Protein AF-A0A4Z1J4D3-F1 (afdb_monomer_lite)

Structure (mmCIF, N/CA/C/O backbone):
data_AF-A0A4Z1J4D3-F1
#
_entry.id   AF-A0A4Z1J4D3-F1
#
loop_
_atom_site.group_PDB
_atom_site.id
_atom_site.type_symbol
_atom_site.label_atom_id
_atom_site.label_alt_id
_atom_site.label_comp_id
_atom_site.label_asym_id
_atom_site.label_entity_id
_atom_site.label_seq_id
_atom_site.pdbx_PDB_ins_code
_atom_site.Cartn_x
_atom_site.Cartn_y
_atom_site.Cartn_z
_atom_site.occupancy
_atom_site.B_iso_or_equiv
_atom_site.auth_seq_id
_atom_site.auth_comp_id
_atom_site.auth_asym_id
_atom_site.auth_atom_id
_atom_site.pdbx_PDB_model_num
ATOM 1 N N . MET A 1 1 ? 13.724 26.051 -87.221 1.00 38.59 1 MET A N 1
ATOM 2 C CA . MET A 1 1 ? 13.460 27.457 -87.597 1.00 38.59 1 MET A CA 1
ATOM 3 C C . MET A 1 1 ? 11.949 27.641 -87.493 1.00 38.59 1 MET A C 1
ATOM 5 O O . MET A 1 1 ? 11.253 27.012 -88.268 1.00 38.59 1 MET A O 1
ATOM 9 N N . GLY A 1 2 ? 11.371 28.319 -86.506 1.00 40.06 2 GLY A N 1
ATOM 10 C CA . GLY A 1 2 ? 11.939 29.111 -85.418 1.00 40.06 2 GLY A CA 1
ATOM 11 C C . GLY A 1 2 ? 11.002 29.161 -84.201 1.00 40.06 2 GLY A C 1
ATOM 12 O O . GLY A 1 2 ? 9.863 28.700 -84.261 1.00 40.06 2 GLY A O 1
ATOM 13 N N . ASP A 1 3 ? 11.552 29.687 -83.111 1.00 46.00 3 ASP A N 1
ATOM 14 C CA . ASP A 1 3 ? 10.934 29.916 -81.803 1.00 46.00 3 ASP A CA 1
ATOM 15 C C . ASP A 1 3 ? 9.889 31.050 -81.825 1.00 46.00 3 ASP A C 1
ATOM 17 O O . ASP A 1 3 ? 9.934 31.899 -82.717 1.00 46.00 3 ASP A O 1
ATOM 21 N N . THR A 1 4 ? 9.018 31.128 -80.802 1.00 39.56 4 THR A N 1
ATOM 22 C CA . THR A 1 4 ? 8.877 32.280 -79.861 1.00 39.56 4 THR A CA 1
ATOM 23 C C . THR A 1 4 ? 7.520 32.284 -79.115 1.00 39.56 4 THR A C 1
ATOM 25 O O . THR A 1 4 ? 6.459 32.424 -79.712 1.00 39.56 4 THR A O 1
ATOM 28 N N . THR A 1 5 ? 7.602 32.120 -77.788 1.00 47.62 5 THR A N 1
ATOM 29 C CA . THR A 1 5 ? 6.983 32.858 -76.654 1.00 47.62 5 THR A CA 1
ATOM 30 C C . THR A 1 5 ? 5.802 33.824 -76.905 1.00 47.62 5 THR A C 1
ATOM 32 O O . THR A 1 5 ? 5.897 34.678 -77.778 1.00 47.62 5 THR A O 1
ATOM 35 N N . THR A 1 6 ? 4.760 33.820 -76.043 1.00 43.44 6 THR A N 1
ATOM 36 C CA . THR A 1 6 ? 4.425 34.891 -75.046 1.00 43.44 6 THR A CA 1
ATOM 37 C C . THR A 1 6 ? 3.115 34.606 -74.266 1.00 43.44 6 THR A C 1
ATOM 39 O O . THR A 1 6 ? 2.141 34.099 -74.809 1.00 43.44 6 THR A O 1
ATOM 42 N N . MET A 1 7 ? 3.155 34.932 -72.966 1.00 44.84 7 MET A N 1
ATOM 43 C CA . MET A 1 7 ? 2.155 34.846 -71.880 1.00 44.84 7 MET A CA 1
ATOM 44 C C . MET A 1 7 ? 0.907 35.739 -72.059 1.00 44.84 7 MET A C 1
ATOM 46 O O . MET A 1 7 ? 1.039 36.770 -72.705 1.00 44.84 7 MET A O 1
ATOM 50 N N . SER A 1 8 ? -0.212 35.454 -71.352 1.00 37.22 8 SER A N 1
ATOM 51 C CA . SER A 1 8 ? -0.937 36.454 -70.517 1.00 37.22 8 SER A CA 1
ATOM 52 C C . SER A 1 8 ? -2.150 35.906 -69.711 1.00 37.22 8 SER A C 1
ATOM 54 O O . SER A 1 8 ? -3.109 35.399 -70.280 1.00 37.22 8 SER A O 1
ATOM 56 N N . THR A 1 9 ? -2.097 36.120 -68.383 1.00 40.75 9 THR A N 1
ATOM 57 C CA . THR A 1 9 ? -3.150 36.534 -67.403 1.00 40.75 9 THR A CA 1
ATOM 58 C C . THR A 1 9 ? -4.466 35.755 -67.153 1.00 40.75 9 THR A C 1
ATOM 60 O O . THR A 1 9 ? -5.442 35.896 -67.878 1.00 40.75 9 THR A O 1
ATOM 63 N N . VAL A 1 10 ? -4.472 35.062 -65.998 1.00 43.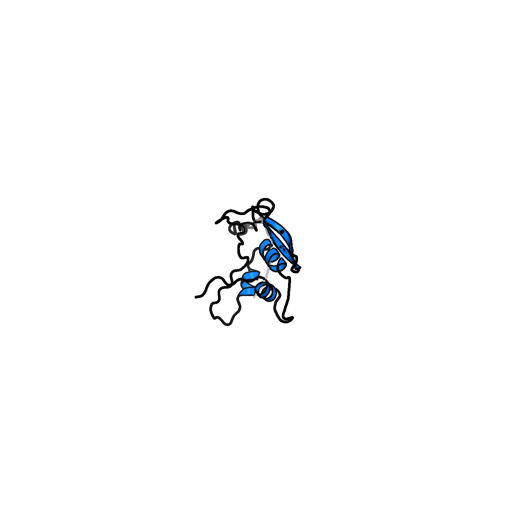19 10 VAL A N 1
ATOM 64 C CA . VAL A 1 10 ? -5.448 34.929 -64.869 1.00 43.19 10 VAL A CA 1
ATOM 65 C C . VAL A 1 10 ? -6.876 35.510 -65.034 1.00 43.19 10 VAL A C 1
ATOM 67 O O . VAL A 1 10 ? -7.030 36.664 -65.427 1.00 43.19 10 VAL A O 1
ATOM 70 N N . PRO A 1 11 ? -7.910 34.787 -64.545 1.00 44.00 11 PRO A N 1
ATOM 71 C CA . PRO A 1 11 ? -8.566 35.269 -63.323 1.00 44.00 11 PRO A CA 1
ATOM 72 C C . PRO A 1 11 ? -8.729 34.207 -62.213 1.00 44.00 11 PRO A C 1
ATOM 74 O O . PRO A 1 11 ? -8.847 33.007 -62.440 1.00 44.00 11 PRO A O 1
ATOM 77 N N . THR A 1 12 ? -8.716 34.737 -60.994 1.00 46.56 12 THR A N 1
ATOM 78 C CA . THR A 1 12 ? -8.900 34.174 -59.652 1.00 46.56 12 THR A CA 1
ATOM 79 C C . THR A 1 12 ? -10.040 33.160 -59.508 1.00 46.56 12 THR A C 1
ATOM 81 O O . THR A 1 12 ? -11.177 33.473 -59.853 1.00 46.56 12 THR A O 1
ATOM 84 N N . ILE A 1 13 ? -9.775 32.015 -58.861 1.00 44.38 13 ILE A N 1
ATOM 85 C CA . ILE A 1 13 ? -10.810 31.210 -58.191 1.00 44.38 13 ILE A CA 1
ATOM 86 C C . ILE A 1 13 ? -10.361 30.877 -56.768 1.00 44.38 13 ILE A C 1
ATOM 88 O O . ILE A 1 13 ? -9.227 30.475 -56.514 1.00 44.38 13 ILE A O 1
ATOM 92 N N . SER A 1 14 ? -11.300 31.137 -55.865 1.00 43.88 14 SER A N 1
ATOM 93 C CA . SER A 1 14 ? -11.207 31.187 -54.418 1.00 43.88 14 SER A CA 1
ATOM 94 C C . SER A 1 14 ? -10.704 29.919 -53.741 1.00 43.88 14 SER A C 1
ATOM 96 O O . SER A 1 14 ? -11.076 28.794 -54.064 1.00 43.88 14 SER A O 1
ATOM 98 N N . THR A 1 15 ? -9.934 30.180 -52.694 1.00 44.25 15 THR A N 1
ATOM 99 C CA . THR A 1 15 ? -9.616 29.333 -51.552 1.00 44.25 15 THR A CA 1
ATOM 100 C C . THR A 1 15 ? -10.842 28.577 -51.031 1.00 44.25 15 THR A C 1
ATOM 102 O O . THR A 1 15 ? -11.809 29.188 -50.578 1.00 44.25 15 THR A O 1
ATOM 105 N N . ALA A 1 16 ? -10.760 27.248 -51.009 1.00 38.03 16 ALA A N 1
ATOM 106 C CA . ALA A 1 16 ? -11.555 26.403 -50.126 1.00 38.03 16 ALA A CA 1
ATOM 107 C C . ALA A 1 16 ? -10.653 25.283 -49.594 1.00 38.03 16 ALA A C 1
ATOM 109 O O . ALA A 1 16 ? -10.370 24.295 -50.267 1.00 38.03 16 ALA A O 1
ATOM 110 N N . THR A 1 17 ? -10.147 25.493 -48.384 1.00 45.38 17 THR A N 1
ATOM 111 C CA . THR A 1 17 ? -9.463 24.492 -47.565 1.00 45.38 17 THR A CA 1
ATOM 112 C C . THR A 1 17 ? -10.451 23.363 -47.246 1.00 45.38 17 THR A C 1
ATOM 114 O O . THR A 1 17 ? -11.538 23.667 -46.750 1.00 45.38 17 THR A O 1
ATOM 117 N N . PRO A 1 18 ? -10.133 22.074 -47.458 1.00 41.97 18 PRO A N 1
ATOM 118 C CA . PRO A 1 18 ? -10.903 21.018 -46.826 1.00 41.97 18 PRO A CA 1
ATOM 119 C C . PRO A 1 18 ? -10.544 21.009 -45.337 1.00 41.97 18 PRO A C 1
ATOM 121 O O . PRO A 1 18 ? -9.390 20.800 -44.963 1.00 41.97 18 PRO A O 1
ATOM 124 N N . ALA A 1 19 ? -11.533 21.295 -44.492 1.00 50.34 19 ALA A N 1
ATOM 125 C CA . ALA A 1 19 ? -11.432 21.138 -43.051 1.00 50.34 19 ALA A CA 1
ATOM 126 C C . ALA A 1 19 ? -11.314 19.643 -42.720 1.00 50.34 19 ALA A C 1
ATOM 128 O O . ALA A 1 19 ? -12.311 18.928 -42.664 1.00 50.34 19 ALA A O 1
ATOM 129 N N . SER A 1 20 ? -10.084 19.173 -42.526 1.00 43.97 20 SER A N 1
ATOM 130 C CA . SER A 1 20 ? -9.821 17.902 -41.859 1.00 43.97 20 SER A CA 1
ATOM 131 C C . SER A 1 20 ? -9.768 18.168 -40.363 1.00 43.97 20 SER A C 1
ATOM 133 O O . SER A 1 20 ? -8.723 18.515 -39.819 1.00 43.97 20 SER A O 1
ATOM 135 N N . ASP A 1 21 ? -10.922 18.044 -39.723 1.00 54.78 21 ASP A N 1
ATOM 136 C CA . ASP A 1 21 ? -11.032 17.911 -38.280 1.00 54.78 21 ASP A CA 1
ATOM 137 C C . ASP A 1 21 ? -10.879 16.426 -37.925 1.00 54.78 21 ASP A C 1
ATOM 139 O O . ASP A 1 21 ? -11.711 15.609 -38.328 1.00 54.78 21 ASP A O 1
ATOM 143 N N . PRO A 1 22 ? -9.839 16.033 -37.179 1.00 48.97 22 PRO A N 1
ATOM 144 C CA . PRO A 1 22 ? -9.961 14.929 -36.266 1.00 48.97 22 PRO A CA 1
ATOM 145 C C . PRO A 1 22 ? -10.013 15.527 -34.864 1.00 48.97 22 PRO A C 1
ATOM 147 O O . PRO A 1 22 ? -8.991 15.691 -34.194 1.00 48.97 22 PRO A O 1
ATOM 150 N N . SER A 1 23 ? -11.233 15.789 -34.400 1.00 46.56 23 SER A N 1
ATOM 151 C CA . SER A 1 23 ? -11.563 15.732 -32.984 1.00 46.56 23 SER A CA 1
ATOM 152 C C . SER A 1 23 ? -11.229 14.320 -32.500 1.00 46.56 23 SER A C 1
ATOM 154 O O . SER A 1 23 ? -12.056 13.406 -32.492 1.00 46.56 23 SER A O 1
ATOM 156 N N . ILE A 1 24 ? -9.960 14.113 -32.152 1.00 48.56 24 ILE A N 1
ATOM 157 C CA . ILE A 1 24 ? -9.524 12.974 -31.362 1.00 48.56 24 ILE A CA 1
ATOM 158 C C . ILE A 1 24 ? -10.033 13.284 -29.963 1.00 48.56 24 ILE A C 1
ATOM 160 O O . ILE A 1 24 ? -9.364 13.926 -29.157 1.00 48.56 24 ILE A O 1
ATOM 164 N N . THR A 1 25 ? -11.272 12.873 -29.712 1.00 50.12 25 THR A N 1
ATOM 165 C CA . THR A 1 25 ? -11.791 12.741 -28.356 1.00 50.12 25 THR A CA 1
ATOM 166 C C . THR A 1 25 ? -10.793 11.851 -27.612 1.00 50.12 25 THR A C 1
ATOM 168 O O . THR A 1 25 ? -10.596 10.709 -28.041 1.00 50.12 25 THR A O 1
ATOM 171 N N . PR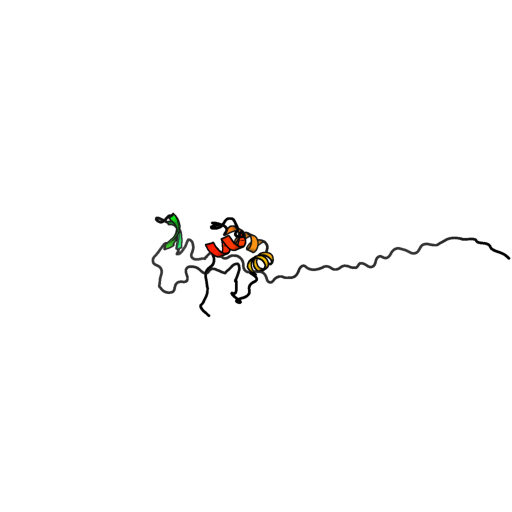O A 1 26 ? -10.085 12.345 -26.579 1.00 51.94 26 PRO A N 1
ATOM 172 C CA . PRO A 1 26 ? -9.155 11.506 -25.850 1.00 51.94 26 PRO A CA 1
ATOM 173 C C . PRO A 1 26 ? -9.951 10.357 -25.242 1.00 51.94 26 PRO A C 1
ATOM 175 O O . PRO A 1 26 ? -10.997 10.567 -24.629 1.00 51.94 26 PRO A O 1
ATOM 178 N N . SER A 1 27 ? -9.462 9.148 -25.508 1.00 49.31 27 SER A N 1
ATOM 179 C CA . SER A 1 27 ? -10.004 7.871 -25.075 1.00 49.31 27 SER A CA 1
ATOM 180 C C . SER A 1 27 ? -10.628 7.966 -23.688 1.00 49.31 27 SER A C 1
ATOM 182 O O . SER A 1 27 ? -9.943 8.319 -22.728 1.00 49.31 27 SER A O 1
ATOM 184 N N . ASN A 1 28 ? -11.908 7.597 -23.593 1.00 50.41 28 ASN A N 1
ATOM 185 C CA . ASN A 1 28 ? -12.549 7.221 -22.340 1.00 50.41 28 ASN A CA 1
ATOM 186 C C . ASN A 1 28 ? -11.773 6.027 -21.763 1.00 50.41 28 ASN A C 1
ATOM 188 O O . ASN A 1 28 ? -12.114 4.869 -22.003 1.00 50.41 28 ASN A O 1
ATOM 192 N N . LEU A 1 29 ? -10.681 6.310 -21.051 1.00 54.53 29 LEU A N 1
ATOM 193 C CA . LEU A 1 29 ? -10.151 5.400 -20.051 1.00 54.53 29 LEU A CA 1
ATOM 194 C C . LEU A 1 29 ? -11.319 5.114 -19.098 1.00 54.53 29 LEU A C 1
ATOM 196 O O . LEU A 1 29 ? -12.003 6.065 -18.709 1.00 54.53 29 LEU A O 1
ATOM 200 N N . PRO A 1 30 ? -11.604 3.844 -18.766 1.00 58.59 30 PRO A N 1
ATOM 201 C CA . PRO A 1 30 ? -12.595 3.552 -17.743 1.00 58.59 30 PRO A CA 1
ATOM 202 C C . PRO A 1 30 ? -12.232 4.363 -16.502 1.00 58.59 30 PRO A C 1
ATOM 204 O O . PRO A 1 30 ? -11.065 4.363 -16.103 1.00 58.59 30 PRO A O 1
ATOM 207 N N . ASP A 1 31 ? -13.216 5.084 -15.962 1.00 59.97 31 ASP A N 1
ATOM 208 C CA . ASP A 1 31 ? -13.057 5.925 -14.779 1.00 59.97 31 ASP A CA 1
ATOM 209 C C . ASP A 1 31 ? -12.439 5.065 -13.675 1.00 59.97 31 ASP A C 1
ATOM 211 O O . ASP A 1 31 ? -13.051 4.126 -13.155 1.00 59.97 31 ASP A O 1
ATOM 215 N N . GLU A 1 32 ? -11.156 5.294 -13.421 1.00 65.75 32 GLU A N 1
ATOM 216 C CA . GLU A 1 32 ? -10.389 4.432 -12.546 1.00 65.75 32 GLU A CA 1
ATOM 217 C C . GLU A 1 32 ? -10.816 4.722 -11.102 1.00 65.75 32 GLU A C 1
ATOM 219 O O . GLU A 1 32 ? -10.816 5.890 -10.699 1.00 65.75 32 GLU A O 1
ATOM 224 N N . PRO A 1 33 ? -11.196 3.703 -10.304 1.00 67.81 33 PRO A N 1
ATOM 225 C CA . PRO A 1 33 ? -11.739 3.941 -8.978 1.00 67.81 33 PRO A CA 1
ATOM 226 C C . PRO A 1 33 ? -10.734 4.723 -8.119 1.00 67.81 33 PRO A C 1
ATOM 228 O O . PRO A 1 33 ? -9.535 4.412 -8.127 1.00 67.81 33 PRO A O 1
ATOM 231 N N . PRO A 1 34 ? -11.202 5.740 -7.375 1.00 72.38 34 PRO A N 1
ATOM 232 C CA . PRO A 1 34 ? -10.328 6.590 -6.586 1.00 72.38 34 PRO A CA 1
ATOM 233 C C . PRO A 1 34 ? -9.626 5.777 -5.500 1.00 72.38 34 PRO A C 1
ATOM 235 O O . PRO A 1 34 ? -10.131 4.757 -5.025 1.00 72.38 34 PRO A O 1
ATOM 238 N N . LEU A 1 35 ? -8.467 6.267 -5.065 1.00 74.12 35 LEU A N 1
ATOM 239 C CA . LEU A 1 35 ? -7.788 5.723 -3.894 1.00 74.12 35 LEU A CA 1
ATOM 240 C C . LEU A 1 35 ? -8.714 5.884 -2.685 1.00 74.12 35 LEU A C 1
ATOM 242 O O . LEU A 1 35 ? -9.040 7.003 -2.289 1.00 74.12 35 LEU A O 1
ATOM 246 N N . ARG A 1 36 ? -9.184 4.762 -2.137 1.00 71.69 36 ARG A N 1
ATOM 247 C CA . ARG A 1 36 ? -10.136 4.754 -1.025 1.00 71.69 36 ARG A CA 1
ATOM 248 C C . ARG A 1 36 ? -9.398 4.826 0.301 1.00 71.69 36 ARG A C 1
ATOM 250 O O . ARG A 1 36 ? -8.477 4.049 0.543 1.00 71.69 36 ARG A O 1
ATOM 257 N N . LEU A 1 37 ? -9.843 5.729 1.170 1.00 78.88 37 LEU A N 1
ATOM 258 C CA . LEU A 1 37 ? -9.512 5.663 2.586 1.00 78.88 37 LEU A CA 1
ATOM 259 C C . LEU A 1 37 ? -10.460 4.650 3.252 1.00 78.88 37 LEU A C 1
ATOM 261 O O . LEU A 1 37 ? -11.648 4.644 2.922 1.00 78.88 37 LEU A O 1
ATOM 265 N N . PRO A 1 38 ? -9.981 3.799 4.171 1.00 84.00 38 PRO A N 1
ATOM 266 C CA . PRO A 1 38 ? -10.860 2.913 4.919 1.00 84.00 38 PRO A CA 1
ATOM 267 C C . PRO A 1 38 ? -11.898 3.713 5.713 1.00 84.00 38 PRO A C 1
ATOM 269 O O . PRO A 1 38 ? -11.547 4.537 6.555 1.00 84.00 38 PRO A O 1
ATOM 272 N N . GLU A 1 39 ? -13.179 3.433 5.477 1.00 87.81 39 GLU A N 1
ATOM 273 C CA . GLU A 1 39 ? -14.319 4.079 6.157 1.00 87.81 39 GLU A CA 1
ATOM 274 C C . GLU A 1 39 ? -14.322 3.841 7.677 1.00 87.81 39 GLU A C 1
ATOM 276 O O . GLU A 1 39 ? -14.974 4.547 8.440 1.00 87.81 39 GLU A O 1
ATOM 281 N N . THR A 1 40 ? -13.573 2.838 8.124 1.00 90.94 40 THR A N 1
ATOM 282 C CA . THR A 1 40 ? -13.391 2.462 9.526 1.00 90.94 40 THR A CA 1
ATOM 283 C C . THR A 1 40 ? -12.453 3.406 10.285 1.00 90.94 40 THR A C 1
ATOM 285 O O . THR A 1 40 ? -12.473 3.399 11.521 1.00 90.94 40 THR A O 1
ATOM 288 N N . ILE A 1 41 ? -11.643 4.219 9.591 1.00 92.12 41 ILE A N 1
ATOM 289 C CA . ILE A 1 41 ? -10.745 5.196 10.221 1.00 92.12 41 ILE A CA 1
ATOM 290 C C . ILE A 1 41 ? -11.568 6.299 10.894 1.00 92.12 41 ILE A C 1
ATOM 292 O O . ILE A 1 41 ? -12.442 6.907 10.288 1.00 92.12 41 ILE A O 1
ATOM 296 N N . GLY A 1 42 ? -11.271 6.562 12.165 1.00 91.06 42 GLY A N 1
ATOM 297 C CA . GLY A 1 42 ? -11.970 7.537 13.004 1.00 91.06 42 GLY A CA 1
ATOM 298 C C . GLY A 1 42 ? -13.243 7.000 13.666 1.00 91.06 42 GLY A C 1
ATOM 299 O O . GLY A 1 42 ? -13.731 7.624 14.603 1.00 91.06 42 GLY A O 1
ATOM 300 N N . ALA A 1 43 ? -13.752 5.842 13.233 1.00 91.94 43 ALA A N 1
ATOM 301 C CA . ALA A 1 43 ? -14.939 5.208 13.811 1.00 91.94 43 ALA A CA 1
ATOM 302 C C . ALA A 1 43 ? -14.602 3.945 14.622 1.00 91.94 43 ALA A C 1
ATOM 304 O O . ALA A 1 43 ? -15.063 3.783 15.749 1.00 91.94 43 ALA A O 1
ATOM 305 N N . VAL A 1 44 ? -13.791 3.049 14.050 1.00 94.94 44 VAL A N 1
ATOM 306 C CA . VAL A 1 44 ? -13.434 1.743 14.639 1.00 94.94 44 VAL A CA 1
ATOM 307 C C . VAL A 1 44 ? -11.934 1.644 14.889 1.00 94.94 44 VAL A C 1
ATOM 309 O O . VAL A 1 44 ? -11.498 1.051 15.878 1.00 94.94 44 VAL A O 1
ATOM 312 N N . ILE A 1 45 ? -11.140 2.241 14.002 1.00 95.56 45 ILE A N 1
ATOM 313 C CA . ILE A 1 45 ? -9.683 2.252 14.081 1.00 95.56 45 ILE A CA 1
ATOM 314 C C . ILE A 1 45 ? -9.144 3.676 13.992 1.00 95.56 45 ILE A C 1
ATOM 316 O O . ILE A 1 45 ? -9.778 4.568 13.434 1.00 95.56 45 ILE A O 1
ATOM 320 N N . GLU A 1 46 ? -7.941 3.883 14.501 1.00 95.38 46 GLU A N 1
ATOM 321 C CA . GLU A 1 46 ? -7.202 5.133 14.363 1.00 95.38 46 GLU A CA 1
ATOM 322 C C . GLU A 1 46 ? -5.724 4.878 14.071 1.00 95.38 46 GLU A C 1
ATOM 324 O O . GLU A 1 46 ? -5.177 3.821 14.400 1.00 95.38 46 GLU A O 1
ATOM 329 N N . VAL A 1 47 ? -5.070 5.869 13.467 1.00 94.31 47 VAL A N 1
ATOM 330 C CA . VAL A 1 47 ? -3.626 5.858 13.227 1.00 94.31 47 VAL A CA 1
ATOM 331 C C . VAL A 1 47 ? -2.951 6.725 14.279 1.00 94.31 47 VAL A C 1
ATOM 333 O O . VAL A 1 47 ? -3.271 7.904 14.418 1.00 94.31 47 VAL A O 1
ATOM 336 N N . ARG A 1 48 ? -2.000 6.151 15.019 1.00 95.94 48 ARG A N 1
ATOM 337 C CA . ARG A 1 48 ? -1.235 6.855 16.060 1.00 95.94 48 ARG A CA 1
ATOM 338 C C . ARG A 1 48 ? 0.223 6.423 16.061 1.00 95.94 48 ARG A C 1
ATOM 340 O O . ARG A 1 48 ? 0.574 5.400 15.476 1.00 95.94 48 ARG A O 1
ATOM 347 N N . THR A 1 49 ? 1.069 7.165 16.768 1.00 97.12 49 THR A N 1
ATOM 348 C CA . THR A 1 49 ? 2.451 6.752 17.036 1.00 97.12 49 THR A CA 1
ATOM 349 C C . THR A 1 49 ? 2.478 5.418 17.782 1.00 97.12 49 THR A C 1
ATOM 351 O O . THR A 1 49 ? 1.784 5.238 18.785 1.00 97.12 49 THR A O 1
ATOM 354 N N . SER A 1 50 ? 3.289 4.480 17.298 1.00 96.44 50 SER A N 1
ATOM 355 C CA . SER A 1 50 ? 3.468 3.167 17.916 1.00 96.44 50 SER A CA 1
ATOM 356 C C . SER A 1 50 ? 4.622 3.178 18.927 1.00 96.44 50 SER A C 1
ATOM 358 O O . SER A 1 50 ? 5.675 3.748 18.631 1.00 96.44 50 SER A O 1
ATOM 360 N N . PRO A 1 51 ? 4.509 2.483 20.080 1.00 92.19 51 PRO A N 1
ATOM 361 C CA . PRO A 1 51 ? 5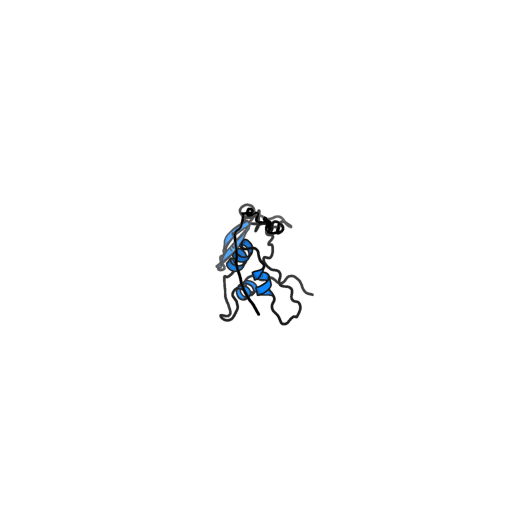.621 2.320 21.025 1.00 92.19 51 PRO A CA 1
ATOM 362 C C . PRO A 1 51 ? 6.865 1.656 20.419 1.00 92.19 51 PRO A C 1
ATOM 364 O O . PRO A 1 51 ? 7.962 1.807 20.946 1.00 92.19 51 PRO A O 1
ATOM 367 N N . LYS A 1 52 ? 6.701 0.913 19.316 1.00 90.75 52 LYS A N 1
ATOM 368 C CA . LYS A 1 52 ? 7.800 0.260 18.587 1.00 90.75 52 LYS A CA 1
ATOM 369 C C . LYS A 1 52 ? 8.421 1.149 17.499 1.00 90.75 52 LYS A C 1
ATOM 371 O O . LYS A 1 52 ? 9.286 0.681 16.767 1.00 90.75 52 LYS A O 1
ATOM 376 N N . GLY A 1 53 ? 7.996 2.410 17.406 1.00 90.19 53 GLY A N 1
ATOM 377 C CA . GLY A 1 53 ? 8.414 3.356 16.375 1.00 90.19 53 GLY A CA 1
ATOM 378 C C . GLY A 1 53 ? 7.437 3.427 15.200 1.00 90.19 53 GLY A C 1
ATOM 379 O O . GLY A 1 53 ? 6.685 2.491 14.931 1.00 90.19 53 GLY A O 1
ATOM 380 N N . GLY A 1 54 ? 7.452 4.568 14.507 1.00 92.06 54 GLY A N 1
ATOM 381 C CA . GLY A 1 54 ? 6.567 4.840 13.374 1.00 92.06 54 GLY A CA 1
ATOM 382 C C . GLY A 1 54 ? 5.093 4.990 13.762 1.00 92.06 54 GLY A C 1
ATOM 383 O O . GLY A 1 54 ? 4.754 5.309 14.906 1.00 92.06 54 GLY A O 1
ATOM 384 N N . LEU A 1 55 ? 4.216 4.771 12.783 1.00 92.44 55 LEU A N 1
ATOM 385 C CA . LEU A 1 55 ? 2.764 4.789 12.950 1.00 92.44 55 LEU A CA 1
ATOM 386 C C . LEU A 1 55 ? 2.221 3.361 13.053 1.00 92.44 55 LEU A C 1
ATOM 388 O O . LEU A 1 55 ? 2.749 2.436 12.439 1.00 92.44 55 LEU A O 1
ATOM 392 N N . GLY A 1 56 ? 1.157 3.189 13.829 1.00 93.25 56 GLY A N 1
ATOM 393 C CA . GLY A 1 56 ? 0.417 1.940 13.959 1.00 93.25 56 GLY A CA 1
ATOM 394 C C . GLY A 1 56 ? -1.086 2.173 13.876 1.00 93.25 56 GLY A C 1
ATOM 395 O O . GLY A 1 56 ? -1.566 3.287 14.095 1.00 93.25 56 GLY A O 1
ATOM 396 N N . ILE A 1 57 ? -1.813 1.099 13.574 1.00 93.69 57 ILE A N 1
ATOM 397 C CA . ILE A 1 57 ? -3.276 1.074 13.543 1.00 93.69 57 ILE A CA 1
ATOM 398 C C . ILE A 1 57 ? -3.767 0.516 14.877 1.00 93.69 57 ILE A C 1
ATOM 400 O O . ILE A 1 57 ? -3.361 -0.572 15.289 1.00 93.69 57 ILE A O 1
ATOM 404 N N . PHE A 1 58 ? -4.622 1.271 15.558 1.00 95.19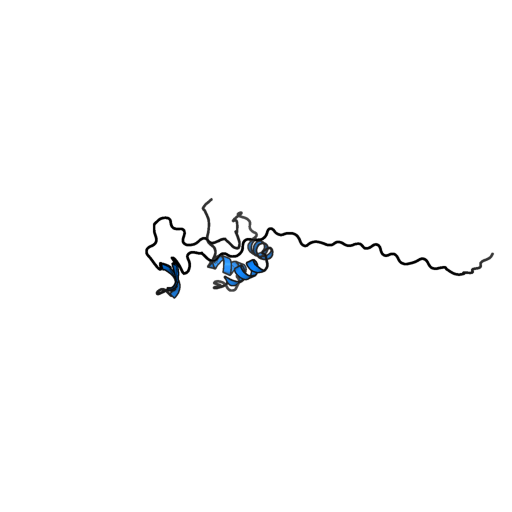 58 PHE A N 1
ATOM 405 C CA . PHE A 1 58 ? -5.145 0.942 16.880 1.00 95.19 58 PHE A CA 1
ATOM 406 C C . PHE A 1 58 ? -6.664 0.857 16.844 1.00 95.19 58 PHE A C 1
ATOM 408 O O . PHE A 1 58 ? -7.313 1.629 16.146 1.00 95.19 58 PHE A O 1
ATOM 415 N N . ALA A 1 59 ? -7.228 -0.065 17.620 1.00 96.31 59 ALA A N 1
ATOM 416 C CA . ALA A 1 59 ? -8.667 -0.136 17.821 1.00 96.31 59 ALA A CA 1
ATOM 417 C C . ALA A 1 59 ? -9.126 0.994 18.758 1.00 96.31 59 ALA A C 1
ATOM 419 O O . ALA A 1 59 ? -8.543 1.185 19.828 1.00 96.31 59 ALA A O 1
ATOM 420 N N . LEU A 1 60 ? -10.180 1.708 18.365 1.00 96.31 60 LEU A N 1
ATOM 421 C CA . LEU A 1 60 ? -10.853 2.716 19.194 1.00 96.31 60 LEU A CA 1
ATOM 422 C C . LEU A 1 60 ? -11.850 2.084 20.175 1.00 96.31 60 LEU A C 1
ATOM 424 O O . LEU A 1 60 ? -12.186 2.669 21.202 1.00 96.31 60 LEU A O 1
ATOM 428 N N . CYS A 1 61 ? -12.331 0.885 19.855 1.00 95.38 61 CYS A N 1
ATOM 429 C CA . CYS A 1 61 ? -13.333 0.154 20.617 1.00 95.38 61 CYS A CA 1
ATOM 430 C C . CYS A 1 61 ? -13.132 -1.362 20.472 1.00 95.38 61 CYS A C 1
ATOM 432 O O . CYS A 1 61 ? -12.263 -1.826 19.732 1.00 95.38 61 CYS A O 1
ATOM 434 N N . THR A 1 62 ? -13.927 -2.159 21.188 1.00 96.69 62 THR A N 1
ATOM 435 C CA . THR A 1 62 ? -13.967 -3.610 20.975 1.00 96.69 62 THR A CA 1
ATOM 436 C C . THR A 1 62 ? -14.510 -3.917 19.581 1.00 96.69 62 THR A C 1
ATOM 438 O O . THR A 1 62 ? -15.615 -3.504 19.240 1.00 96.69 62 THR A O 1
ATOM 441 N N . ILE A 1 63 ? -13.743 -4.670 18.791 1.00 95.94 63 ILE A N 1
ATOM 442 C CA . ILE A 1 63 ? -14.078 -5.014 17.407 1.00 95.94 63 ILE A CA 1
ATOM 443 C C . ILE A 1 63 ? -14.710 -6.414 17.380 1.00 95.94 63 ILE A C 1
ATOM 445 O O . ILE A 1 63 ? -14.059 -7.371 17.810 1.00 95.94 63 ILE A O 1
ATOM 449 N N . PRO A 1 64 ? -15.952 -6.565 16.886 1.00 94.75 64 PRO A N 1
ATOM 450 C CA . PRO A 1 64 ? -16.561 -7.874 16.683 1.00 94.75 64 PRO A CA 1
ATOM 451 C C . PRO A 1 64 ? -15.756 -8.755 15.722 1.00 94.75 64 PRO A C 1
ATOM 453 O O . PRO A 1 64 ? -15.020 -8.277 14.858 1.00 94.75 64 PRO A O 1
ATOM 456 N N . THR A 1 65 ? -15.930 -10.069 15.834 1.00 95.81 65 THR A N 1
ATOM 457 C CA . THR A 1 65 ? -15.336 -11.004 14.877 1.00 95.81 65 THR A CA 1
ATOM 458 C C . THR A 1 65 ? -15.879 -10.762 13.466 1.00 95.81 65 THR A C 1
ATOM 460 O O . THR A 1 65 ? -17.015 -10.327 13.285 1.00 95.81 65 THR A O 1
ATOM 463 N N . ASN A 1 66 ? -15.059 -11.061 12.455 1.00 93.50 66 ASN A N 1
ATOM 464 C CA . ASN A 1 66 ? -15.399 -10.937 11.030 1.00 93.50 66 ASN A CA 1
ATOM 465 C C . ASN A 1 66 ? -15.703 -9.507 10.537 1.00 93.50 66 ASN A C 1
ATOM 467 O O . ASN A 1 66 ? -16.293 -9.343 9.471 1.00 93.50 66 ASN A O 1
ATOM 471 N N . VAL A 1 67 ? -15.282 -8.469 11.265 1.00 92.19 67 VAL A N 1
ATOM 472 C CA . VAL A 1 67 ? -15.345 -7.085 10.773 1.00 92.19 67 VAL A CA 1
ATOM 473 C C . VAL A 1 67 ? -14.168 -6.811 9.839 1.00 92.19 67 VAL A C 1
ATOM 475 O O . VAL A 1 67 ? -13.007 -6.951 10.223 1.00 92.19 67 VAL A O 1
ATOM 478 N N . LEU A 1 68 ? -14.468 -6.379 8.614 1.00 90.88 68 LEU A N 1
ATOM 479 C CA . LEU A 1 68 ? -13.460 -5.896 7.676 1.00 90.88 68 LEU A CA 1
ATOM 480 C C . LEU A 1 68 ? -12.966 -4.517 8.128 1.00 90.88 68 LEU A C 1
ATOM 482 O O . LEU A 1 68 ? -13.703 -3.538 8.063 1.00 90.88 68 LEU A O 1
ATOM 486 N N . LEU A 1 69 ? -11.715 -4.446 8.583 1.00 91.62 69 LEU A N 1
ATOM 487 C CA . LEU A 1 69 ? -11.123 -3.193 9.055 1.00 91.62 69 LEU A CA 1
ATOM 488 C C . LEU A 1 69 ? -10.504 -2.379 7.927 1.00 91.62 69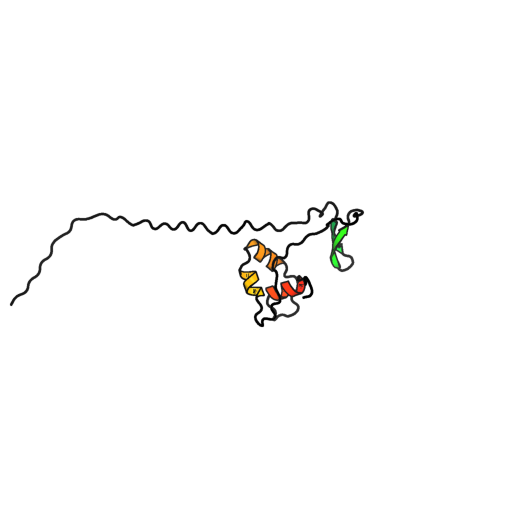 LEU A C 1
ATOM 490 O O . LEU A 1 69 ? -10.636 -1.163 7.906 1.00 91.62 69 LEU A O 1
ATOM 494 N N . LEU A 1 70 ? -9.806 -3.036 7.009 1.00 87.88 70 LEU A N 1
ATOM 495 C CA . LEU A 1 70 ? -9.016 -2.396 5.966 1.00 87.88 70 LEU A CA 1
ATOM 496 C C . LEU A 1 70 ? -9.150 -3.225 4.694 1.00 87.88 70 LEU A C 1
ATOM 498 O O . LEU A 1 70 ? -9.127 -4.454 4.744 1.00 87.88 70 LEU A O 1
ATOM 502 N N . SER A 1 71 ? -9.268 -2.547 3.559 1.00 84.88 71 SER A N 1
ATOM 503 C CA . SER A 1 71 ? -9.188 -3.160 2.239 1.00 84.88 71 SER A CA 1
ATOM 504 C C . SER A 1 71 ? -8.313 -2.271 1.380 1.00 84.88 71 SER A C 1
ATOM 506 O O . SER A 1 71 ? -8.677 -1.133 1.094 1.00 84.88 71 SER A O 1
ATOM 508 N N . GLU A 1 72 ? -7.177 -2.801 0.953 1.00 82.25 72 GLU A N 1
ATOM 509 C CA . GLU A 1 72 ? -6.252 -2.096 0.075 1.00 82.25 72 GLU A CA 1
ATOM 510 C C . GLU A 1 72 ? -6.407 -2.602 -1.357 1.00 82.25 72 GLU A C 1
ATOM 512 O O . GLU A 1 72 ? -6.691 -3.777 -1.595 1.00 82.25 72 GLU A O 1
ATOM 517 N N . GLN A 1 73 ? -6.233 -1.700 -2.320 1.00 84.50 73 GLN A N 1
ATOM 518 C CA . GLN A 1 73 ? -6.181 -2.045 -3.734 1.00 84.50 73 GLN A CA 1
ATOM 519 C C . GLN A 1 73 ? -4.739 -1.864 -4.218 1.00 84.50 73 GLN A C 1
ATOM 521 O O . GLN A 1 73 ? -4.192 -0.769 -4.059 1.00 84.50 73 GLN A O 1
ATOM 526 N N . PRO A 1 74 ? -4.110 -2.895 -4.812 1.00 89.00 74 PRO A N 1
ATOM 527 C CA . PRO A 1 74 ? -2.732 -2.782 -5.264 1.00 89.00 74 PRO A CA 1
ATOM 528 C C . PRO A 1 74 ? -2.613 -1.720 -6.359 1.00 89.00 74 PRO A C 1
ATOM 530 O O . PRO A 1 74 ? -3.432 -1.660 -7.281 1.00 89.00 74 PRO A O 1
ATOM 533 N N . LEU A 1 75 ? -1.566 -0.895 -6.273 1.00 91.19 75 LEU A N 1
ATOM 534 C CA . LEU A 1 75 ? -1.255 0.083 -7.316 1.00 91.19 75 LEU A CA 1
ATOM 535 C C . LEU A 1 75 ? -0.725 -0.589 -8.582 1.00 91.19 75 LEU A C 1
ATOM 537 O O . LEU A 1 75 ? -1.109 -0.189 -9.677 1.00 91.19 75 LEU A O 1
ATOM 541 N N . VAL A 1 76 ? 0.109 -1.614 -8.402 1.00 91.69 76 VAL A N 1
ATOM 542 C CA . VAL A 1 76 ? 0.727 -2.438 -9.444 1.00 91.69 76 VAL A CA 1
ATOM 543 C C . VAL A 1 76 ? 0.644 -3.898 -9.004 1.00 91.69 76 VAL A C 1
ATOM 545 O O . VAL A 1 76 ? 0.857 -4.199 -7.830 1.00 91.69 76 VAL A O 1
ATOM 548 N N . ILE A 1 77 ? 0.361 -4.800 -9.942 1.00 90.50 77 ILE A N 1
ATOM 549 C CA . ILE A 1 77 ? 0.445 -6.248 -9.736 1.00 90.50 77 ILE A CA 1
ATOM 550 C C . ILE A 1 77 ? 1.584 -6.757 -10.610 1.00 90.50 77 ILE A C 1
ATOM 552 O O . ILE A 1 77 ? 1.501 -6.709 -11.836 1.00 90.50 77 ILE A O 1
ATOM 556 N N . LEU A 1 78 ? 2.655 -7.227 -9.975 1.00 88.88 78 LEU A N 1
ATOM 557 C CA . LEU A 1 78 ? 3.772 -7.852 -10.670 1.00 88.88 78 LEU A CA 1
ATOM 558 C C . LEU A 1 78 ? 3.547 -9.364 -10.695 1.00 88.88 78 LEU A C 1
ATOM 560 O O . LEU A 1 78 ? 3.528 -10.002 -9.646 1.00 88.88 78 LEU A O 1
ATOM 564 N N . THR A 1 79 ? 3.364 -9.930 -11.885 1.00 85.81 79 THR A N 1
ATOM 565 C CA . THR A 1 79 ? 3.234 -11.383 -12.046 1.00 85.81 79 THR A CA 1
ATOM 566 C C . THR A 1 79 ? 4.613 -11.978 -12.289 1.00 85.81 79 THR A C 1
ATOM 568 O O . THR A 1 79 ? 5.282 -11.594 -13.251 1.00 85.81 79 THR A O 1
ATOM 571 N N . ASP A 1 80 ? 5.035 -12.916 -11.440 1.00 78.31 80 ASP A N 1
ATOM 572 C CA . ASP A 1 80 ? 6.235 -13.702 -11.710 1.00 78.31 80 ASP A CA 1
ATOM 573 C C . ASP A 1 80 ? 5.938 -14.688 -12.844 1.00 78.31 80 ASP A C 1
ATOM 575 O O . ASP A 1 80 ? 5.166 -15.633 -12.699 1.00 78.31 80 ASP A O 1
ATOM 579 N N . THR A 1 81 ? 6.516 -14.416 -14.009 1.00 79.25 81 THR A N 1
ATOM 580 C CA . THR A 1 81 ? 6.376 -15.247 -15.211 1.00 79.25 81 THR A CA 1
ATOM 581 C C . THR A 1 81 ? 7.604 -16.131 -15.442 1.00 79.25 81 THR A C 1
ATOM 583 O O . THR A 1 81 ? 7.694 -16.788 -16.477 1.00 79.25 81 THR A O 1
ATOM 586 N N . GLY A 1 82 ? 8.582 -16.124 -14.524 1.00 75.19 82 GLY A N 1
ATOM 587 C CA . GLY A 1 82 ? 9.878 -16.783 -14.714 1.00 75.19 82 GLY A CA 1
ATOM 588 C C . GLY A 1 82 ? 10.722 -16.176 -15.842 1.00 75.19 82 GLY A C 1
ATOM 589 O O . GLY A 1 82 ? 11.715 -16.769 -16.267 1.00 75.19 82 GLY A O 1
ATOM 590 N N . THR A 1 83 ? 10.330 -15.010 -16.367 1.00 75.12 83 THR A N 1
ATOM 591 C CA . THR A 1 83 ? 11.057 -14.325 -17.437 1.00 75.12 83 THR A CA 1
ATOM 592 C C . THR A 1 83 ? 12.237 -13.531 -16.879 1.00 75.12 83 THR A C 1
ATOM 594 O O . THR A 1 83 ? 12.246 -13.086 -15.734 1.00 75.12 83 THR A O 1
ATOM 597 N N . ARG A 1 84 ? 13.279 -13.359 -17.702 1.00 75.25 84 ARG A N 1
ATOM 598 C CA . ARG A 1 84 ? 14.491 -12.616 -17.314 1.00 75.25 84 ARG A CA 1
ATOM 599 C C . ARG A 1 84 ? 14.266 -11.102 -17.274 1.00 75.25 84 ARG A C 1
ATOM 601 O O . ARG A 1 84 ? 15.028 -10.393 -16.620 1.00 75.25 84 ARG A O 1
ATOM 608 N N . THR A 1 85 ? 13.270 -10.616 -18.009 1.00 82.25 85 THR A N 1
ATOM 609 C CA . THR A 1 85 ? 12.959 -9.191 -18.110 1.00 82.25 85 THR A CA 1
ATOM 610 C C . THR A 1 85 ? 12.002 -8.809 -17.000 1.00 82.25 85 THR A C 1
ATOM 612 O O . THR A 1 85 ? 10.963 -9.429 -16.824 1.00 82.25 85 THR A O 1
ATOM 615 N N . ASP A 1 86 ? 12.359 -7.769 -16.266 1.00 84.69 86 ASP A N 1
ATOM 616 C CA . ASP A 1 86 ? 11.578 -7.234 -15.166 1.00 84.69 86 ASP A CA 1
ATOM 617 C C . ASP A 1 86 ? 10.565 -6.192 -15.680 1.00 84.69 86 ASP A C 1
ATOM 619 O O . ASP A 1 86 ? 10.982 -5.108 -16.091 1.00 84.69 86 ASP A O 1
ATOM 623 N N . PRO A 1 87 ? 9.247 -6.475 -15.672 1.00 90.25 87 PRO A N 1
ATOM 624 C CA . PRO A 1 87 ? 8.255 -5.602 -16.302 1.00 90.25 87 PRO A CA 1
ATOM 625 C C . PRO A 1 87 ? 7.824 -4.424 -15.411 1.00 90.25 87 PRO A C 1
ATOM 627 O O . PRO A 1 87 ? 6.906 -3.685 -15.767 1.00 90.25 87 PRO A O 1
ATOM 630 N N . LEU A 1 88 ? 8.444 -4.234 -14.238 1.00 92.50 88 LEU A N 1
ATOM 631 C CA . LEU A 1 88 ? 7.998 -3.238 -13.260 1.00 92.50 88 LEU A CA 1
ATOM 632 C C . LEU A 1 88 ? 7.980 -1.812 -13.825 1.00 92.50 88 LEU A C 1
ATOM 634 O O . LEU A 1 88 ? 7.009 -1.084 -13.622 1.00 92.50 88 LEU A O 1
ATOM 638 N N . ASP A 1 89 ? 9.038 -1.402 -14.522 1.00 92.88 89 ASP A N 1
ATOM 639 C CA . ASP A 1 89 ? 9.142 -0.028 -15.021 1.00 92.88 89 ASP A CA 1
ATOM 640 C C . ASP A 1 89 ? 8.099 0.264 -16.108 1.00 92.88 89 ASP A C 1
ATOM 642 O O . ASP A 1 89 ? 7.502 1.344 -16.117 1.00 92.88 89 ASP A O 1
ATOM 646 N N . GLU A 1 90 ? 7.810 -0.717 -16.966 1.00 92.31 90 GLU A N 1
ATOM 647 C CA . GLU A 1 90 ? 6.754 -0.628 -17.976 1.00 92.31 90 GLU A CA 1
ATOM 648 C C . GLU A 1 90 ? 5.375 -0.515 -17.315 1.00 92.31 90 GLU A C 1
ATOM 650 O O . GLU A 1 90 ? 4.618 0.404 -17.636 1.00 92.31 90 GLU A O 1
ATOM 655 N N . LEU A 1 91 ? 5.085 -1.359 -16.317 1.00 93.44 91 LEU A N 1
ATOM 656 C CA . LEU A 1 91 ? 3.831 -1.315 -15.556 1.00 93.44 91 LEU A CA 1
ATOM 657 C C . LEU A 1 91 ? 3.613 0.036 -14.859 1.00 93.44 91 LEU A C 1
ATOM 659 O O . LEU A 1 91 ? 2.505 0.566 -14.870 1.00 93.44 91 LEU A O 1
ATOM 663 N N . VAL A 1 92 ? 4.662 0.628 -14.282 1.00 94.81 92 VAL A N 1
ATOM 664 C CA . VAL A 1 92 ? 4.577 1.953 -13.643 1.00 94.81 92 VAL A CA 1
ATOM 665 C C . VAL A 1 92 ? 4.431 3.071 -14.680 1.00 94.81 92 VAL A C 1
ATOM 667 O O . VAL A 1 92 ? 3.817 4.106 -14.402 1.00 94.81 92 VAL A O 1
ATOM 670 N N . SER A 1 93 ? 4.992 2.899 -15.880 1.00 94.31 93 SER A N 1
ATOM 671 C CA . SER A 1 93 ? 4.939 3.912 -16.939 1.00 94.31 93 SER A CA 1
ATOM 672 C C . SER A 1 93 ? 3.528 4.144 -17.481 1.00 94.31 93 SER A C 1
ATOM 674 O O . SER A 1 93 ? 3.207 5.287 -17.807 1.00 94.31 93 SER A O 1
ATOM 676 N N . VAL A 1 94 ? 2.698 3.095 -17.506 1.00 94.50 94 VAL A N 1
ATOM 677 C CA . VAL A 1 94 ? 1.322 3.119 -18.028 1.00 94.50 94 VAL A CA 1
ATOM 678 C C . VAL A 1 94 ? 0.268 3.507 -16.984 1.00 94.50 94 VAL A C 1
ATOM 680 O O . VAL A 1 94 ? -0.907 3.624 -17.324 1.00 94.50 94 VAL A O 1
ATOM 683 N N . LEU A 1 95 ? 0.659 3.724 -15.721 1.00 93.06 95 LEU A N 1
ATOM 684 C CA . LEU A 1 95 ? -0.253 4.214 -14.685 1.00 93.06 95 LEU A CA 1
ATOM 685 C C . LEU A 1 95 ? -0.788 5.610 -15.031 1.00 93.06 95 LEU A C 1
ATOM 687 O O . LEU A 1 95 ? -0.057 6.473 -15.525 1.00 93.06 95 LEU A O 1
ATOM 691 N N . SER A 1 96 ? -2.044 5.863 -14.655 1.00 92.75 96 SER A N 1
ATOM 692 C CA . SER A 1 96 ? -2.616 7.209 -14.661 1.00 92.75 96 SER A CA 1
ATOM 693 C C . SER A 1 96 ? -1.761 8.170 -13.810 1.00 92.75 96 SER A C 1
ATOM 695 O O . SER A 1 96 ? -1.132 7.739 -12.834 1.00 92.75 96 SER A O 1
ATOM 697 N N . PRO A 1 97 ? -1.705 9.480 -14.128 1.00 93.06 97 PRO A N 1
ATOM 698 C CA . PRO A 1 97 ? -0.843 10.422 -13.407 1.00 93.06 97 PRO A CA 1
ATOM 699 C C . PRO A 1 97 ? -1.048 10.420 -11.885 1.00 93.06 97 PRO A C 1
ATOM 701 O O . PRO A 1 97 ? -0.076 10.450 -11.128 1.00 93.06 97 PRO A O 1
ATOM 704 N N . SER A 1 98 ? -2.301 10.320 -11.430 1.00 90.75 98 SER A N 1
ATOM 705 C CA . SER A 1 98 ? -2.660 10.251 -10.008 1.00 90.75 98 SER A CA 1
ATOM 706 C C . SER A 1 98 ? -2.095 8.999 -9.332 1.00 90.75 98 SER A C 1
ATOM 708 O O . SER A 1 98 ? -1.494 9.093 -8.261 1.00 90.75 98 SER A O 1
ATOM 710 N N . ARG A 1 99 ? -2.198 7.829 -9.969 1.00 91.12 99 ARG A N 1
ATOM 711 C CA . ARG A 1 99 ? -1.662 6.574 -9.424 1.00 91.12 99 ARG A CA 1
ATOM 712 C C . ARG A 1 99 ? -0.166 6.467 -9.514 1.00 91.12 99 ARG A C 1
ATOM 714 O O . ARG A 1 99 ? 0.444 5.934 -8.595 1.00 91.12 99 ARG A O 1
ATOM 721 N N . LYS A 1 100 ? 0.434 6.997 -10.574 1.00 94.50 100 LYS A N 1
ATOM 722 C CA . LYS A 1 100 ? 1.886 7.103 -10.667 1.00 94.50 100 LYS A CA 1
ATOM 723 C C . LYS A 1 100 ? 2.423 7.981 -9.542 1.00 94.50 100 LYS A C 1
ATOM 725 O O . LYS A 1 100 ? 3.384 7.599 -8.882 1.00 94.50 100 LYS A O 1
ATOM 730 N N . SER A 1 101 ? 1.765 9.109 -9.267 1.00 93.38 101 SER A N 1
ATOM 731 C CA . SER A 1 101 ? 2.094 9.959 -8.119 1.00 93.38 101 SER A CA 1
ATOM 732 C C . SER A 1 101 ? 1.941 9.206 -6.795 1.00 93.38 101 SER A C 1
ATOM 734 O O . SER A 1 101 ? 2.862 9.220 -5.980 1.00 93.38 101 SER A O 1
ATOM 736 N N . ALA A 1 102 ? 0.825 8.497 -6.596 1.00 92.75 102 ALA A N 1
ATOM 737 C CA . ALA A 1 102 ? 0.602 7.693 -5.396 1.00 92.75 102 ALA A CA 1
ATOM 738 C C . ALA A 1 102 ? 1.662 6.594 -5.232 1.00 92.75 102 ALA A C 1
ATOM 740 O O . ALA A 1 102 ? 2.253 6.471 -4.165 1.00 92.75 102 ALA A O 1
ATOM 741 N N . PHE A 1 103 ? 1.987 5.867 -6.301 1.00 94.50 103 PHE A N 1
ATOM 742 C CA . PHE A 1 103 ? 3.020 4.834 -6.305 1.00 94.50 103 PHE A CA 1
ATOM 743 C C . PHE A 1 103 ? 4.380 5.415 -5.913 1.00 94.50 103 PHE A C 1
ATOM 745 O O . PHE A 1 103 ? 5.027 4.923 -4.993 1.00 94.50 103 PHE A O 1
ATOM 752 N N . LEU A 1 104 ? 4.790 6.518 -6.545 1.00 94.94 104 LEU A N 1
ATOM 753 C CA . LEU A 1 104 ? 6.070 7.169 -6.260 1.00 94.94 104 LEU A CA 1
ATOM 754 C C . LEU A 1 104 ? 6.140 7.792 -4.856 1.00 94.94 104 LEU A C 1
ATOM 756 O O . LEU A 1 104 ? 7.249 7.989 -4.344 1.00 94.94 104 LEU A O 1
ATOM 760 N N . SER A 1 105 ? 4.993 8.091 -4.237 1.00 93.38 105 SER A N 1
ATOM 761 C CA . SER A 1 105 ? 4.907 8.589 -2.858 1.00 93.38 105 SER A CA 1
ATOM 762 C C . SER A 1 105 ? 5.239 7.523 -1.807 1.00 93.38 105 SER A C 1
ATOM 764 O O . SER A 1 105 ? 5.674 7.872 -0.714 1.00 93.38 105 SER A O 1
ATOM 766 N N . LEU A 1 106 ? 5.141 6.234 -2.158 1.00 92.44 106 LEU A N 1
ATOM 767 C CA . LEU A 1 106 ? 5.477 5.104 -1.277 1.00 92.44 106 LEU A CA 1
ATOM 768 C C . LEU A 1 106 ? 6.991 4.882 -1.108 1.00 92.44 106 LEU A C 1
ATOM 770 O O . LEU A 1 106 ? 7.425 3.932 -0.456 1.00 92.44 106 LEU A O 1
ATOM 774 N N . HIS A 1 107 ? 7.823 5.731 -1.712 1.00 90.75 107 HIS A N 1
ATOM 775 C CA . HIS A 1 107 ? 9.272 5.627 -1.606 1.00 90.75 107 HIS A CA 1
ATOM 776 C C . HIS A 1 107 ? 9.759 6.099 -0.229 1.00 90.75 107 HIS A C 1
ATOM 778 O O . HIS A 1 107 ? 10.111 7.265 -0.050 1.00 90.75 107 HIS A O 1
ATOM 784 N N . ALA A 1 108 ? 9.786 5.180 0.734 1.00 81.38 108 ALA A N 1
ATOM 785 C CA . ALA A 1 108 ? 10.235 5.455 2.097 1.00 81.38 108 ALA A CA 1
ATOM 786 C C . ALA A 1 108 ? 11.697 5.048 2.349 1.00 81.38 108 ALA A C 1
ATOM 788 O O . ALA A 1 108 ? 12.380 5.670 3.160 1.00 81.38 108 ALA A O 1
ATOM 789 N N . TYR A 1 109 ? 12.182 4.006 1.669 1.00 84.00 109 TYR A N 1
ATOM 790 C CA . TYR A 1 109 ? 13.485 3.407 1.940 1.00 84.00 109 TYR A CA 1
ATOM 791 C C . TYR A 1 109 ? 14.115 2.820 0.674 1.00 84.00 109 TYR A C 1
ATOM 793 O O . TYR A 1 109 ? 13.423 2.237 -0.159 1.00 84.00 109 TYR A O 1
ATOM 801 N N . GLN A 1 110 ? 15.438 2.949 0.563 1.00 87.62 110 GLN A N 1
ATOM 802 C CA . GLN A 1 110 ? 16.251 2.347 -0.490 1.00 87.62 110 GLN A CA 1
ATOM 803 C C . GLN A 1 110 ? 17.408 1.585 0.161 1.00 87.62 110 GLN A C 1
ATOM 805 O O . GLN A 1 110 ? 18.338 2.194 0.688 1.00 87.62 110 GLN A O 1
ATOM 810 N N . ALA A 1 111 ? 17.345 0.252 0.127 1.00 83.56 111 ALA A N 1
ATOM 811 C CA . ALA A 1 111 ? 18.375 -0.608 0.712 1.00 83.56 111 ALA A CA 1
ATOM 812 C C . ALA A 1 111 ? 19.676 -0.571 -0.104 1.00 83.56 111 ALA A C 1
ATOM 814 O O . ALA A 1 111 ? 20.774 -0.513 0.450 1.00 83.56 111 ALA A O 1
ATOM 815 N N . ASN A 1 112 ? 19.549 -0.591 -1.433 1.00 87.75 112 ASN A N 1
ATOM 816 C CA . ASN A 1 112 ? 20.666 -0.619 -2.364 1.00 87.75 112 ASN A CA 1
ATOM 817 C C . ASN A 1 112 ? 20.644 0.636 -3.257 1.00 87.75 112 ASN A C 1
ATOM 819 O O . ASN A 1 112 ? 19.706 0.819 -4.037 1.00 87.75 112 ASN A O 1
ATOM 823 N N . PRO A 1 113 ? 21.696 1.474 -3.230 1.00 87.94 113 PRO A N 1
ATOM 824 C CA . PRO A 1 113 ? 21.781 2.685 -4.052 1.00 87.94 113 PRO A CA 1
ATOM 825 C C . PRO A 1 113 ? 21.702 2.444 -5.567 1.00 87.94 113 PRO A C 1
ATOM 827 O O . PRO A 1 113 ? 21.457 3.378 -6.324 1.00 87.94 113 PRO A O 1
ATOM 830 N N . ARG A 1 114 ? 21.941 1.207 -6.022 1.00 89.75 114 ARG A N 1
ATOM 831 C CA . ARG A 1 114 ? 21.880 0.826 -7.441 1.00 89.75 114 ARG A CA 1
ATOM 832 C C . ARG A 1 114 ? 20.485 0.392 -7.895 1.00 89.75 114 ARG A C 1
ATOM 834 O O . ARG A 1 114 ? 20.287 0.201 -9.090 1.00 89.75 114 ARG A O 1
ATOM 841 N N . GLU A 1 115 ? 19.546 0.193 -6.972 1.00 88.00 115 GLU A N 1
ATOM 842 C CA . GLU A 1 115 ? 18.163 -0.144 -7.316 1.00 88.00 115 GLU A CA 1
ATOM 843 C C . GLU A 1 115 ? 17.439 1.064 -7.909 1.00 88.00 115 GLU A C 1
ATOM 845 O O . GLU A 1 115 ? 17.653 2.208 -7.500 1.00 88.00 115 GLU A O 1
ATOM 850 N N . SER A 1 116 ? 16.555 0.807 -8.877 1.00 91.44 116 SER A N 1
ATOM 851 C CA . SER A 1 116 ? 15.656 1.845 -9.372 1.00 91.44 116 SER A CA 1
ATOM 852 C C . SER A 1 116 ? 14.682 2.257 -8.268 1.00 91.44 116 SER A C 1
ATOM 854 O O . SER A 1 116 ? 14.320 1.461 -7.400 1.00 91.44 116 SER A O 1
ATOM 856 N N . ARG A 1 117 ? 14.192 3.499 -8.325 1.00 93.31 117 ARG A N 1
ATOM 857 C CA . ARG A 1 117 ? 13.191 4.000 -7.371 1.00 93.31 117 ARG A CA 1
ATOM 858 C C . ARG A 1 117 ? 11.952 3.101 -7.315 1.00 93.31 117 ARG A C 1
ATOM 860 O O . ARG A 1 117 ? 11.457 2.813 -6.229 1.00 93.31 117 ARG A O 1
ATOM 867 N N . ASN A 1 118 ? 11.478 2.642 -8.474 1.00 94.50 118 ASN A N 1
ATOM 868 C CA . ASN A 1 118 ? 10.336 1.734 -8.567 1.00 94.50 118 ASN A CA 1
ATOM 869 C C . ASN A 1 118 ? 10.630 0.416 -7.852 1.00 94.50 118 ASN A C 1
ATOM 871 O O . ASN A 1 118 ? 9.776 -0.098 -7.128 1.00 94.50 118 ASN A O 1
ATOM 875 N N . ARG A 1 119 ? 11.853 -0.107 -7.999 1.00 92.25 119 ARG A N 1
ATOM 876 C CA . ARG A 1 119 ? 12.240 -1.355 -7.353 1.00 92.25 119 ARG A CA 1
ATOM 877 C C . ARG A 1 119 ? 12.366 -1.225 -5.837 1.00 92.25 119 ARG A C 1
ATOM 879 O O . ARG A 1 119 ? 11.859 -2.091 -5.129 1.00 92.25 119 ARG A O 1
ATOM 886 N N . SER A 1 120 ? 12.916 -0.118 -5.347 1.00 93.38 120 SER A N 1
ATOM 887 C CA . SER A 1 120 ? 12.946 0.197 -3.914 1.00 93.38 120 SER A CA 1
ATOM 888 C C . SER A 1 120 ? 11.537 0.277 -3.313 1.00 93.38 120 SER A C 1
ATOM 890 O O . SER A 1 120 ? 11.298 -0.242 -2.222 1.00 93.38 120 SER A O 1
ATOM 892 N N . ILE A 1 121 ? 10.574 0.869 -4.038 1.00 94.44 121 ILE A N 1
ATOM 893 C CA . ILE A 1 121 ? 9.159 0.908 -3.623 1.00 94.44 121 ILE A CA 1
ATOM 894 C C . ILE A 1 121 ? 8.588 -0.509 -3.522 1.00 94.44 121 ILE A C 1
ATOM 896 O O . ILE A 1 121 ? 7.985 -0.848 -2.504 1.00 94.44 121 ILE A O 1
ATOM 900 N N . LEU A 1 122 ? 8.803 -1.347 -4.542 1.00 91.31 122 LEU A N 1
ATOM 901 C CA . LEU A 1 122 ? 8.309 -2.724 -4.545 1.00 91.31 122 LEU A CA 1
ATOM 902 C C . LEU A 1 122 ? 8.891 -3.543 -3.386 1.00 91.31 122 LEU A C 1
ATOM 904 O O . LEU A 1 122 ? 8.149 -4.255 -2.724 1.00 91.31 122 LEU A O 1
ATOM 908 N N . TYR A 1 123 ? 10.190 -3.440 -3.105 1.00 89.88 123 TYR A N 1
ATOM 909 C CA . TYR A 1 123 ? 10.805 -4.205 -2.015 1.00 89.88 123 TYR A CA 1
ATOM 910 C C . TYR A 1 123 ? 10.379 -3.748 -0.618 1.00 89.88 123 TYR A C 1
ATOM 912 O O . TYR A 1 123 ? 10.380 -4.557 0.305 1.00 89.88 123 TYR A O 1
ATOM 920 N N . SER A 1 124 ? 10.009 -2.477 -0.452 1.00 89.31 124 SER A N 1
ATOM 921 C CA . SER A 1 124 ? 9.582 -1.939 0.847 1.00 89.31 124 SER A CA 1
ATOM 922 C C . SER A 1 124 ? 8.080 -2.072 1.112 1.00 89.31 124 SER A C 1
ATOM 924 O O . SER A 1 124 ? 7.685 -2.128 2.273 1.00 89.31 124 SER A O 1
ATOM 926 N N . ASN A 1 125 ? 7.250 -2.139 0.066 1.00 91.25 125 ASN A N 1
ATOM 927 C CA . ASN A 1 125 ? 5.785 -2.130 0.189 1.00 91.25 125 ASN A CA 1
ATOM 928 C C . ASN A 1 125 ? 5.102 -3.358 -0.435 1.00 91.25 125 ASN A C 1
ATOM 930 O O . ASN A 1 125 ? 3.901 -3.551 -0.266 1.00 91.25 125 ASN A O 1
ATOM 934 N N . GLY A 1 126 ? 5.831 -4.163 -1.208 1.00 89.62 126 GLY A N 1
ATOM 935 C CA . GLY A 1 126 ? 5.282 -5.300 -1.933 1.00 89.62 126 GLY A CA 1
ATOM 936 C C . GLY A 1 126 ? 4.869 -6.433 -1.001 1.00 89.62 126 GLY A C 1
ATOM 937 O O . GLY A 1 126 ? 5.588 -6.793 -0.070 1.00 89.62 126 GLY A O 1
ATOM 938 N N . PHE A 1 127 ? 3.722 -7.037 -1.301 1.00 87.19 127 PHE A N 1
ATOM 939 C CA . PHE A 1 127 ? 3.221 -8.217 -0.612 1.00 87.19 127 PHE A CA 1
ATOM 940 C C . PHE A 1 127 ? 2.953 -9.335 -1.623 1.00 87.19 127 PHE A C 1
ATOM 942 O O . PHE A 1 127 ? 2.279 -9.124 -2.631 1.00 87.19 127 PHE A O 1
ATOM 949 N N . GLY A 1 128 ? 3.496 -10.526 -1.363 1.00 85.19 128 GLY A N 1
ATOM 950 C CA . GLY A 1 128 ? 3.278 -11.699 -2.206 1.00 85.19 128 GLY A CA 1
ATOM 951 C C . GLY A 1 128 ? 1.893 -12.300 -1.976 1.00 85.19 128 GLY A C 1
A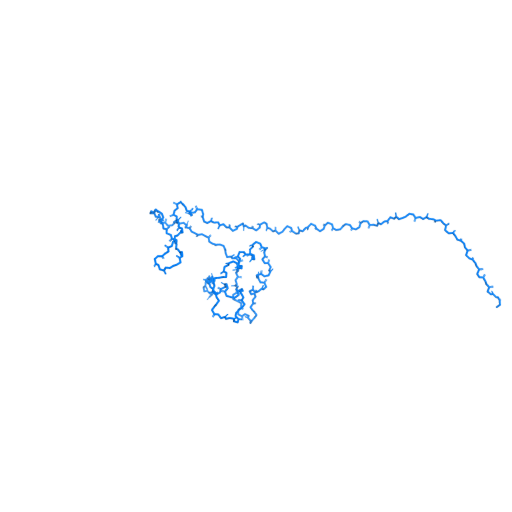TOM 952 O O . GLY A 1 128 ? 1.559 -12.681 -0.856 1.00 85.19 128 GLY A O 1
ATOM 953 N N . VAL A 1 129 ? 1.096 -12.421 -3.036 1.00 75.56 129 VAL A N 1
ATOM 954 C CA . VAL A 1 129 ? -0.223 -13.068 -3.010 1.00 75.56 129 VAL A CA 1
ATOM 955 C C . VAL A 1 129 ? -0.144 -14.445 -3.672 1.00 75.56 129 VAL A C 1
ATOM 957 O O . VAL A 1 129 ? -0.087 -14.549 -4.892 1.00 75.56 129 VAL A O 1
ATOM 960 N N . GLY A 1 130 ? -0.165 -15.500 -2.850 1.00 65.62 130 GLY A N 1
ATOM 961 C CA . GLY A 1 130 ? -0.259 -16.902 -3.282 1.00 65.62 130 GLY A CA 1
ATOM 962 C C . GLY A 1 130 ? 1.073 -17.661 -3.397 1.00 65.62 130 GLY A C 1
ATOM 963 O O . GLY A 1 130 ? 2.136 -17.080 -3.593 1.00 65.62 130 GLY A O 1
ATOM 964 N N . LYS A 1 131 ? 0.993 -18.992 -3.263 1.00 57.03 131 LYS A N 1
ATOM 965 C CA . LYS A 1 131 ? 1.936 -19.946 -3.866 1.00 57.03 131 LYS A CA 1
ATOM 966 C C . LYS A 1 131 ? 1.288 -20.449 -5.157 1.00 57.03 131 LYS A C 1
ATOM 968 O O . LYS A 1 131 ? 0.088 -20.722 -5.132 1.00 57.03 131 LYS A O 1
ATOM 973 N N . VAL A 1 132 ? 2.067 -20.580 -6.229 1.00 50.19 132 VAL A N 1
ATOM 974 C CA . VAL A 1 132 ? 1.731 -21.505 -7.324 1.00 50.19 132 VAL A CA 1
ATOM 975 C C . VAL A 1 132 ? 2.051 -22.920 -6.858 1.00 50.19 132 VAL A C 1
ATOM 977 O O . VAL A 1 132 ? 3.102 -23.078 -6.190 1.00 50.19 132 VAL A O 1
#

Sequence (132 aa):
MGDTTTMSTVPTISTATPASDPSITPSNLPDEPPLRLPETIGAVIEVRTSPKGGLGIFALCTIPTNVLLLSEQPLVILTDTGTRTDPLDELVSVLSPSRKSAFLSLHAYQANPRESRNRSILYSNGFGVGKV

Radius of gyration: 30.41 Å; chains: 1; bounding box: 38×58×109 Å

Foldseek 3Di:
DDDDDDDDDDDDDDDDDPDPDDPPVPDPPPPDDDFDDFPCDPPFWHWDADPVGDIDIGGPDDDDPPDDRDDGDDLFDFDPPVDPDGCQVVRLVPHDPVSVVVLLVQQPDDPDPPDDSSVSSCVVPPDDDDDD

Secondary structure (DSSP, 8-state):
-------------------------------PPP-PPPTTBTTTEEEEE-TTSSEEEEESSPPPTT--------S------S-SS-THHHHHHTS-HHHHHHHHHT----S-TTS-HHHHHHHHH-------

Organism: NCBI:txid278944

pLDDT: mean 78.45, std 19.5, range [37.22, 97.12]

InterPro domains:
  IPR046341 SET domain superfamily [SSF82199] (44-84)